Protein AF-A0A7V3HYP2-F1 (afdb_monomer_lite)

pLDDT: mean 86.02, std 17.4, range [39.34, 98.12]

Radius of gyration: 25.28 Å; chains: 1; bounding box: 27×48×78 Å

Secondary structure (DSSP, 8-state):
-----------------PPPPPP--TTTSPPEE-SSS-EEEEEEEEGGGTEEEEEEEPPTT--PPP----

Sequence (70 aa):
MVSLDRSGKGISMTMADVPTAVHIGADELPFVDLGDGSKLKVIQVKEAEGLWIVENVFRAGYEVQRHKHT

Structure (mmCIF, N/CA/C/O backbone):
data_AF-A0A7V3HYP2-F1
#
_entry.id   AF-A0A7V3HYP2-F1
#
loop_
_atom_site.group_PDB
_atom_site.id
_atom_site.type_symbol
_atom_site.label_atom_id
_atom_site.label_alt_id
_atom_site.label_comp_id
_atom_site.label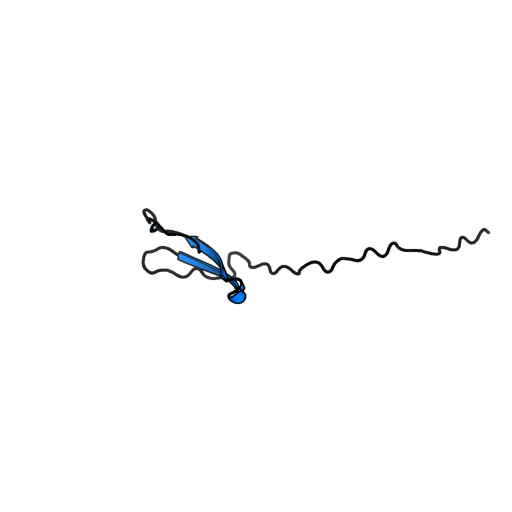_asym_id
_atom_site.label_entity_id
_atom_site.label_seq_id
_atom_site.pdbx_PDB_ins_code
_atom_site.Cartn_x
_atom_site.Cartn_y
_atom_site.Cartn_z
_atom_site.occupancy
_atom_site.B_iso_or_equiv
_atom_site.auth_seq_id
_atom_site.auth_comp_id
_atom_site.auth_asym_id
_atom_site.auth_atom_id
_atom_site.pdbx_PDB_model_num
ATOM 1 N N . MET A 1 1 ? 1.822 -32.335 -62.643 1.00 41.94 1 MET A N 1
ATOM 2 C CA . MET A 1 1 ? 2.604 -32.282 -61.392 1.00 41.94 1 MET A CA 1
ATOM 3 C C . MET A 1 1 ? 3.210 -30.891 -61.314 1.00 41.94 1 MET A C 1
ATOM 5 O O . MET A 1 1 ? 4.215 -30.638 -61.957 1.00 41.94 1 MET A O 1
ATOM 9 N N . VAL A 1 2 ? 2.504 -29.951 -60.686 1.00 39.34 2 VAL A N 1
ATOM 10 C CA . VAL A 1 2 ? 2.958 -28.559 -60.551 1.00 39.34 2 VAL A CA 1
ATOM 11 C C . VAL A 1 2 ? 3.601 -28.455 -59.175 1.00 39.34 2 VAL A C 1
ATOM 13 O O . VAL A 1 2 ? 2.902 -28.535 -58.168 1.00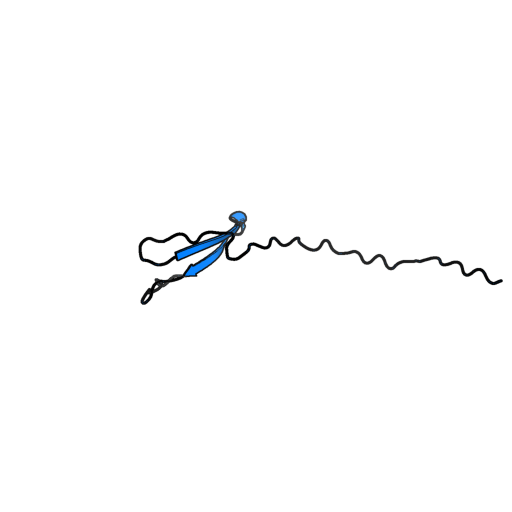 39.34 2 VAL A O 1
ATOM 16 N N . SER A 1 3 ? 4.928 -28.364 -59.131 1.00 44.47 3 SER A N 1
ATOM 17 C CA . SER A 1 3 ? 5.647 -28.041 -57.900 1.00 44.47 3 SER A CA 1
ATOM 18 C C . SER A 1 3 ? 5.427 -26.564 -57.599 1.00 44.47 3 SER A C 1
ATOM 20 O O . SER A 1 3 ? 5.925 -25.709 -58.324 1.00 44.47 3 SER A O 1
ATOM 22 N N . LEU A 1 4 ? 4.651 -26.279 -56.555 1.00 48.12 4 LEU A N 1
ATOM 23 C CA . LEU A 1 4 ? 4.591 -24.957 -55.939 1.00 48.12 4 LEU A CA 1
ATOM 24 C C . LEU A 1 4 ? 5.832 -24.810 -55.052 1.00 48.12 4 LEU A C 1
ATOM 26 O O . LEU A 1 4 ? 5.984 -25.544 -54.071 1.00 48.12 4 LEU A O 1
ATOM 30 N N . ASP A 1 5 ? 6.711 -23.874 -55.378 1.00 51.78 5 ASP A N 1
ATOM 31 C CA . ASP A 1 5 ? 7.759 -23.425 -54.477 1.00 51.78 5 ASP A CA 1
ATOM 32 C C . ASP A 1 5 ? 7.111 -22.624 -53.339 1.00 51.78 5 ASP A C 1
ATOM 34 O O . ASP A 1 5 ? 6.740 -21.459 -53.457 1.00 51.78 5 ASP A O 1
ATOM 38 N N . ARG A 1 6 ? 6.940 -23.257 -52.176 1.00 58.22 6 ARG A N 1
ATOM 39 C CA . ARG A 1 6 ? 6.597 -22.526 -50.951 1.00 58.22 6 ARG A CA 1
ATOM 40 C C . ARG A 1 6 ? 7.832 -21.770 -50.466 1.00 58.22 6 ARG A C 1
ATOM 42 O O . ARG A 1 6 ? 8.464 -22.164 -49.489 1.00 58.22 6 ARG A O 1
ATOM 49 N N . SER A 1 7 ? 8.160 -20.666 -51.131 1.00 53.34 7 SER A N 1
ATOM 50 C CA . SER A 1 7 ? 8.989 -19.615 -50.546 1.00 53.34 7 SER A CA 1
ATOM 51 C C . SER A 1 7 ? 8.165 -18.933 -49.454 1.00 53.34 7 SER A C 1
ATOM 53 O O . SER A 1 7 ? 7.440 -17.963 -49.674 1.00 53.34 7 SER A O 1
ATOM 55 N N . GLY A 1 8 ? 8.192 -19.536 -48.265 1.00 57.16 8 GLY A N 1
ATOM 56 C CA . GLY A 1 8 ? 7.586 -19.000 -47.060 1.00 57.16 8 GLY A CA 1
ATOM 57 C C . GLY A 1 8 ? 8.326 -17.743 -46.635 1.00 57.16 8 GLY A C 1
ATOM 58 O O . GLY A 1 8 ? 9.222 -17.800 -45.798 1.00 57.16 8 GLY A O 1
ATOM 59 N N . LYS A 1 9 ? 7.931 -16.588 -47.173 1.00 58.00 9 LYS A N 1
ATOM 60 C CA . LYS A 1 9 ? 8.270 -15.304 -46.564 1.00 58.00 9 LYS A CA 1
ATOM 61 C C . LYS A 1 9 ? 7.359 -15.126 -45.353 1.00 58.00 9 LYS A C 1
ATOM 63 O O . LYS A 1 9 ? 6.349 -14.431 -45.410 1.00 58.00 9 LYS A O 1
ATOM 68 N N . GLY A 1 10 ? 7.682 -15.853 -44.282 1.00 52.22 10 GLY A N 1
ATOM 69 C CA . GLY A 1 10 ? 7.078 -15.648 -42.976 1.00 52.22 10 GLY A CA 1
ATOM 70 C C . GLY A 1 10 ? 7.237 -14.178 -42.624 1.00 52.22 10 GLY A C 1
ATOM 71 O O . GLY A 1 10 ? 8.346 -13.644 -42.662 1.00 52.22 10 GLY A O 1
ATOM 72 N N . ILE A 1 11 ? 6.120 -13.507 -42.359 1.00 61.91 11 ILE A N 1
ATOM 73 C CA . ILE A 1 11 ? 6.132 -12.189 -41.741 1.00 61.91 11 ILE A CA 1
ATOM 74 C C . ILE A 1 11 ? 6.899 -12.386 -40.435 1.00 61.91 11 ILE A C 1
ATOM 76 O O . ILE A 1 11 ? 6.405 -13.047 -39.523 1.00 61.91 11 ILE A O 1
ATOM 80 N N . SER A 1 12 ? 8.142 -11.900 -40.383 1.00 59.38 12 SER A N 1
ATOM 81 C CA . SER A 1 12 ? 8.895 -11.805 -39.139 1.00 59.38 12 SER A CA 1
ATOM 82 C C . SER A 1 12 ? 8.158 -10.782 -38.296 1.00 59.38 12 SER A C 1
ATOM 84 O O . SER A 1 12 ? 8.419 -9.585 -38.381 1.00 59.38 12 SER A O 1
ATOM 86 N N . MET A 1 13 ? 7.173 -11.260 -37.541 1.00 61.75 13 MET A N 1
ATOM 87 C CA . MET A 1 13 ? 6.612 -10.533 -36.425 1.00 61.75 13 MET A CA 1
ATOM 88 C C . MET A 1 13 ? 7.792 -10.359 -35.474 1.00 61.75 13 MET A C 1
ATOM 90 O O . MET A 1 13 ? 8.188 -11.303 -34.791 1.00 61.75 13 MET A O 1
ATOM 94 N N . THR A 1 14 ? 8.440 -9.198 -35.510 1.00 66.19 14 THR A N 1
ATOM 95 C CA . THR A 1 14 ? 9.341 -8.785 -34.443 1.00 66.19 14 THR A CA 1
ATOM 96 C C . THR A 1 14 ? 8.468 -8.787 -33.199 1.00 66.19 14 THR A C 1
ATOM 98 O O . THR A 1 14 ? 7.673 -7.872 -32.991 1.00 66.19 14 THR A O 1
ATOM 101 N N . MET A 1 15 ? 8.528 -9.872 -32.427 1.00 66.81 15 MET A N 1
ATOM 102 C CA . MET A 1 15 ? 8.073 -9.867 -31.049 1.00 66.81 15 MET A CA 1
ATOM 103 C C . MET A 1 15 ? 8.916 -8.772 -30.409 1.00 66.81 15 MET A C 1
ATOM 105 O O . MET A 1 15 ? 10.110 -8.964 -30.188 1.00 66.81 15 MET A O 1
ATOM 109 N N . ALA A 1 16 ? 8.346 -7.577 -30.256 1.00 72.19 16 ALA A N 1
ATOM 110 C CA . ALA A 1 16 ? 8.950 -6.578 -29.396 1.00 72.19 16 ALA A CA 1
ATOM 111 C C . ALA A 1 16 ? 9.202 -7.276 -28.060 1.00 72.19 16 ALA A C 1
ATOM 113 O O . ALA A 1 16 ? 8.337 -8.029 -27.610 1.00 72.19 16 ALA A O 1
ATOM 114 N N . ASP A 1 17 ? 10.391 -7.094 -27.494 1.00 78.81 17 ASP A N 1
ATOM 115 C CA . ASP A 1 17 ? 10.767 -7.742 -26.244 1.00 78.81 17 ASP A CA 1
ATOM 116 C C . ASP A 1 17 ? 9.747 -7.318 -25.177 1.00 78.81 17 ASP A C 1
ATOM 118 O O . ASP A 1 17 ? 9.692 -6.153 -24.773 1.00 78.81 17 ASP A O 1
ATOM 122 N N . VAL A 1 18 ? 8.817 -8.218 -24.845 1.00 79.44 18 VAL A N 1
ATOM 123 C CA . VAL A 1 18 ? 7.707 -7.900 -23.946 1.00 79.44 18 VAL A CA 1
ATOM 124 C C . VAL A 1 18 ? 8.291 -7.860 -22.540 1.00 79.44 18 VAL A C 1
ATOM 126 O O . VAL A 1 18 ? 8.935 -8.834 -22.142 1.00 79.44 18 VAL A O 1
ATOM 129 N N . PRO A 1 19 ? 8.070 -6.785 -21.762 1.00 82.50 19 PRO A N 1
ATOM 130 C CA . PRO A 1 19 ? 8.581 -6.720 -20.404 1.00 82.50 19 PRO A CA 1
ATOM 131 C C . PRO A 1 19 ? 8.115 -7.929 -19.593 1.00 82.50 19 PRO A C 1
ATOM 133 O O . PRO A 1 19 ? 6.920 -8.226 -19.521 1.00 82.50 19 PRO A O 1
ATOM 136 N N . THR A 1 20 ? 9.058 -8.626 -18.968 1.00 87.75 20 THR A N 1
ATOM 137 C CA . THR A 1 20 ? 8.742 -9.725 -18.058 1.00 87.75 20 THR A CA 1
ATOM 138 C C . THR A 1 20 ? 8.035 -9.177 -16.822 1.00 87.75 20 THR A C 1
ATOM 140 O O . THR A 1 20 ? 8.529 -8.239 -16.193 1.00 87.75 20 THR A O 1
ATOM 143 N N . ALA A 1 21 ? 6.905 -9.774 -16.449 1.00 89.31 21 ALA A N 1
ATOM 144 C CA . ALA A 1 21 ? 6.202 -9.451 -15.213 1.00 89.31 21 ALA A CA 1
ATOM 145 C C . ALA A 1 21 ? 6.594 -10.429 -14.098 1.00 89.31 21 ALA A C 1
ATOM 147 O O . ALA A 1 21 ? 6.724 -11.629 -14.335 1.00 89.31 21 ALA A O 1
ATOM 148 N N . VAL A 1 22 ? 6.731 -9.916 -12.875 1.00 90.31 22 VAL A N 1
ATOM 149 C CA . VAL A 1 22 ? 6.838 -10.733 -11.660 1.00 90.31 22 VAL A CA 1
ATOM 150 C C . VAL A 1 22 ? 5.473 -10.721 -10.983 1.00 90.31 22 VAL A C 1
ATOM 152 O O . VAL A 1 22 ? 4.947 -9.653 -10.674 1.00 90.31 22 VAL A O 1
ATOM 155 N N . HIS A 1 23 ? 4.886 -11.899 -10.785 1.00 92.94 23 HIS A N 1
ATOM 156 C CA . HIS A 1 23 ? 3.662 -12.060 -10.008 1.00 92.94 23 HIS A CA 1
ATOM 157 C C . HIS A 1 23 ? 4.033 -12.428 -8.574 1.00 92.94 23 HIS A C 1
ATOM 159 O O . HIS A 1 23 ? 4.823 -13.347 -8.378 1.00 92.94 23 HIS A O 1
ATOM 165 N N . ILE A 1 24 ? 3.459 -11.717 -7.605 1.00 93.94 24 ILE A N 1
ATOM 166 C CA . ILE A 1 24 ? 3.593 -12.021 -6.180 1.00 93.94 24 ILE A CA 1
ATOM 167 C C . ILE A 1 24 ? 2.197 -12.352 -5.661 1.00 93.94 24 ILE A C 1
ATOM 169 O O . ILE A 1 24 ? 1.287 -11.522 -5.744 1.00 93.94 24 ILE A O 1
ATOM 173 N N . GLY A 1 25 ? 2.025 -13.573 -5.164 1.00 93.19 25 GLY A N 1
ATOM 174 C CA . GLY A 1 25 ? 0.768 -14.051 -4.605 1.00 93.19 25 GLY A CA 1
ATOM 175 C C . GLY A 1 25 ? 0.415 -13.345 -3.293 1.00 93.19 25 GLY A C 1
ATOM 176 O O . GLY A 1 25 ? 1.287 -12.905 -2.545 1.00 93.19 25 GLY A O 1
ATOM 177 N N . ALA A 1 26 ? -0.881 -13.262 -2.980 1.00 90.44 26 ALA A N 1
ATOM 178 C CA . ALA A 1 26 ? -1.366 -12.551 -1.791 1.00 90.44 26 ALA A CA 1
ATOM 179 C C . ALA A 1 26 ? -0.774 -13.083 -0.470 1.00 90.44 26 ALA A C 1
ATOM 181 O O . ALA A 1 26 ? -0.543 -12.294 0.451 1.00 90.44 26 ALA A O 1
ATOM 182 N N . ASP A 1 27 ? -0.506 -14.391 -0.418 1.00 94.69 27 ASP A N 1
ATOM 183 C CA . ASP A 1 27 ? -0.012 -15.115 0.758 1.00 94.69 27 ASP A CA 1
ATOM 184 C C . ASP A 1 27 ? 1.518 -15.293 0.768 1.00 94.69 27 ASP A C 1
ATOM 186 O O . ASP A 1 27 ? 2.070 -15.856 1.712 1.00 94.69 27 ASP A O 1
ATOM 190 N N . GLU A 1 28 ? 2.224 -14.823 -0.267 1.00 96.62 28 GLU A N 1
ATOM 191 C CA . GLU A 1 28 ? 3.683 -14.980 -0.383 1.00 96.62 28 GLU A CA 1
ATOM 192 C C . GLU A 1 28 ? 4.461 -13.955 0.446 1.00 96.62 28 GLU A C 1
ATOM 194 O O . GLU A 1 28 ? 5.623 -14.180 0.784 1.00 96.62 28 GLU A O 1
ATOM 199 N N . LEU A 1 29 ? 3.823 -12.833 0.793 1.00 97.06 29 LEU A N 1
ATOM 200 C CA . LEU A 1 29 ? 4.426 -11.776 1.596 1.00 97.06 29 LEU A CA 1
ATOM 201 C C . LEU A 1 29 ? 3.634 -11.541 2.885 1.00 97.06 29 LEU A C 1
ATOM 203 O O . LEU A 1 29 ? 2.404 -11.427 2.850 1.00 97.06 29 LEU A O 1
ATOM 207 N N . PRO A 1 30 ? 4.322 -11.422 4.033 1.00 97.50 30 PRO A N 1
ATOM 208 C CA . PRO A 1 30 ? 3.658 -11.235 5.307 1.00 97.50 30 PRO A CA 1
ATOM 209 C C . PRO A 1 30 ? 3.138 -9.806 5.461 1.00 97.50 30 PRO A C 1
ATOM 211 O O . PRO A 1 30 ? 3.752 -8.834 5.019 1.00 97.50 30 PRO A O 1
ATOM 214 N N . PHE A 1 31 ? 2.034 -9.675 6.189 1.00 98.00 31 PHE A N 1
ATOM 215 C CA . PHE A 1 31 ? 1.704 -8.415 6.839 1.00 98.00 31 PHE A CA 1
ATOM 216 C C . PHE A 1 31 ? 2.563 -8.229 8.088 1.00 98.00 31 PHE A C 1
ATOM 218 O O . PHE A 1 31 ? 2.694 -9.144 8.902 1.00 98.00 31 PHE A O 1
ATOM 225 N N . VAL A 1 32 ? 3.077 -7.020 8.267 1.00 97.56 32 VAL A N 1
ATOM 226 C CA . VAL A 1 32 ? 3.720 -6.561 9.496 1.00 97.56 32 VAL A CA 1
ATOM 227 C C . VAL A 1 32 ? 2.702 -5.764 10.309 1.00 97.56 32 VAL A C 1
ATOM 229 O O . VAL A 1 32 ? 1.955 -4.958 9.752 1.00 97.56 32 VAL A O 1
ATOM 232 N N . ASP A 1 33 ? 2.6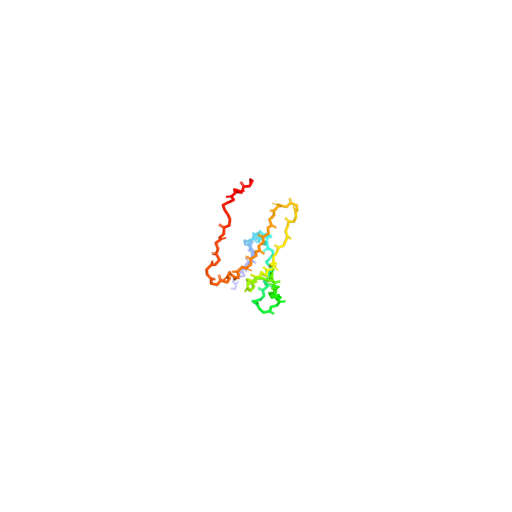58 -6.007 11.617 1.00 96.88 33 ASP A N 1
ATOM 233 C CA . ASP A 1 33 ? 1.869 -5.210 12.561 1.00 96.88 33 ASP A CA 1
ATOM 234 C C . ASP A 1 33 ? 2.595 -3.890 12.858 1.00 96.88 33 ASP A C 1
ATOM 236 O O . ASP A 1 33 ? 3.787 -3.890 13.171 1.00 96.88 33 ASP A O 1
ATOM 240 N N . LEU A 1 34 ? 1.884 -2.767 12.745 1.00 95.31 34 LEU A N 1
ATOM 241 C CA . LEU A 1 34 ? 2.432 -1.429 12.988 1.00 95.31 34 LEU A CA 1
ATOM 242 C C . LEU A 1 34 ? 2.384 -1.007 14.469 1.00 95.31 34 LEU A C 1
ATOM 244 O O . LEU A 1 34 ? 2.829 0.087 14.811 1.00 95.31 34 LEU A O 1
ATOM 248 N N . GLY A 1 35 ? 1.860 -1.857 15.354 1.00 96.00 35 GLY A N 1
ATOM 249 C CA . GLY A 1 35 ? 1.806 -1.647 16.801 1.00 96.00 35 GLY A CA 1
ATOM 250 C C . GLY A 1 35 ? 0.535 -0.958 17.300 1.00 96.00 35 GLY A C 1
ATOM 251 O O . GLY A 1 35 ? 0.316 -0.900 18.508 1.00 96.00 35 GLY A O 1
ATOM 252 N N . ASP A 1 36 ? -0.326 -0.470 16.403 1.00 94.81 36 ASP A N 1
ATOM 253 C CA . ASP A 1 36 ? -1.641 0.088 16.745 1.00 94.81 36 ASP A CA 1
ATOM 254 C C . ASP A 1 36 ? -2.810 -0.827 16.332 1.00 94.81 36 ASP A C 1
ATOM 256 O O . ASP A 1 36 ? -3.969 -0.492 16.568 1.00 94.81 36 ASP A O 1
ATOM 260 N N . GLY A 1 37 ? -2.515 -1.992 15.745 1.00 96.12 37 GLY A N 1
ATOM 261 C CA . GLY A 1 37 ? -3.490 -2.915 15.161 1.00 96.12 37 GLY A CA 1
ATOM 262 C C . GLY A 1 37 ? -3.718 -2.714 13.659 1.00 96.12 37 GLY A C 1
ATOM 263 O O . GLY A 1 37 ? -4.416 -3.519 13.038 1.00 96.12 37 GLY A O 1
ATOM 264 N N . SER A 1 38 ? -3.132 -1.675 13.057 1.00 97.69 38 SER A N 1
ATOM 265 C CA . SER A 1 38 ? -3.012 -1.554 11.604 1.00 97.69 38 SER A CA 1
ATOM 266 C C . SER A 1 38 ? -1.888 -2.451 11.084 1.00 97.69 38 SER A C 1
ATOM 268 O O . SER A 1 38 ? -0.938 -2.778 11.798 1.00 97.69 38 SER A O 1
ATOM 270 N N . LYS A 1 39 ? -1.984 -2.845 9.815 1.00 98.12 39 LYS A N 1
ATOM 271 C CA . LYS A 1 39 ? -1.027 -3.734 9.160 1.00 98.12 39 LYS A CA 1
ATOM 272 C C . LYS A 1 39 ? -0.529 -3.143 7.855 1.00 98.12 39 LYS A C 1
ATOM 274 O O . LYS A 1 39 ? -1.285 -2.477 7.148 1.00 98.12 39 LYS A O 1
ATOM 279 N N . LEU A 1 40 ? 0.710 -3.465 7.512 1.00 97.62 40 LEU A N 1
ATOM 280 C CA . LEU A 1 40 ? 1.331 -3.085 6.250 1.00 97.62 40 LEU A CA 1
ATOM 281 C C . LEU A 1 40 ? 2.021 -4.292 5.623 1.00 97.62 40 LEU A C 1
ATOM 283 O O . LEU A 1 40 ? 2.717 -5.044 6.302 1.00 97.62 40 LEU A O 1
ATOM 287 N N . LYS A 1 41 ? 1.853 -4.459 4.316 1.00 97.88 41 LYS A N 1
ATOM 288 C CA . LYS A 1 41 ? 2.604 -5.410 3.496 1.00 97.88 41 LYS A CA 1
ATOM 289 C C . LYS A 1 41 ? 3.343 -4.635 2.411 1.00 97.88 41 LYS A C 1
ATOM 291 O O . LYS A 1 41 ? 2.726 -3.891 1.649 1.00 97.88 41 LYS A O 1
ATOM 296 N N . VAL A 1 42 ? 4.662 -4.802 2.349 1.00 96.94 42 VAL A N 1
ATOM 297 C CA . VAL A 1 42 ? 5.500 -4.234 1.284 1.00 96.94 42 VAL A CA 1
ATOM 298 C C . VAL A 1 42 ? 5.516 -5.219 0.128 1.00 96.94 42 VAL A C 1
ATOM 300 O O . VAL A 1 42 ? 6.016 -6.320 0.306 1.00 96.94 42 VAL A O 1
ATOM 303 N N . ILE A 1 43 ? 4.980 -4.835 -1.030 1.00 96.94 43 ILE A N 1
ATOM 304 C CA . ILE A 1 43 ? 4.908 -5.701 -2.217 1.00 96.94 43 ILE A CA 1
ATOM 305 C C . ILE A 1 43 ? 6.107 -5.453 -3.131 1.00 96.94 43 ILE A C 1
ATOM 307 O O . ILE A 1 43 ? 6.730 -6.392 -3.618 1.00 96.94 43 ILE A O 1
ATOM 311 N N . GLN A 1 44 ? 6.450 -4.185 -3.357 1.00 95.81 44 GLN A N 1
ATOM 312 C CA . GLN A 1 44 ? 7.573 -3.818 -4.210 1.00 95.81 44 GLN A CA 1
ATOM 313 C C . GLN A 1 44 ? 8.221 -2.524 -3.734 1.00 95.81 44 GLN A C 1
ATOM 315 O O . GLN A 1 44 ? 7.532 -1.558 -3.406 1.00 95.81 44 GLN A O 1
ATOM 320 N N . VAL A 1 45 ? 9.552 -2.499 -3.775 1.00 96.62 45 VAL A N 1
ATOM 321 C CA . VAL A 1 45 ? 10.364 -1.302 -3.561 1.00 96.62 45 VAL A CA 1
ATOM 322 C C . VAL A 1 45 ? 11.214 -1.068 -4.801 1.00 96.62 45 VAL A C 1
ATOM 324 O O . VAL A 1 45 ? 11.930 -1.961 -5.254 1.00 96.62 45 VAL A O 1
ATOM 327 N N . LYS A 1 46 ? 11.137 0.142 -5.352 1.00 95.50 46 LYS A N 1
ATOM 328 C CA . LYS A 1 46 ? 12.004 0.621 -6.424 1.00 95.50 46 LYS A CA 1
ATOM 329 C C . LYS A 1 46 ? 12.623 1.952 -6.019 1.00 95.50 46 LYS A C 1
ATOM 331 O O . LYS A 1 46 ? 12.131 3.023 -6.369 1.00 95.50 46 LYS A O 1
ATOM 336 N N . GLU A 1 47 ? 13.712 1.877 -5.265 1.00 96.88 47 GLU A N 1
ATOM 337 C CA . GLU A 1 47 ? 14.343 3.045 -4.633 1.00 96.88 47 GLU A CA 1
ATOM 338 C C . GLU A 1 47 ? 14.770 4.110 -5.648 1.00 96.88 47 GLU A C 1
ATOM 340 O O . GLU A 1 47 ? 14.494 5.290 -5.451 1.00 96.88 47 GLU A O 1
ATOM 345 N N . ALA A 1 48 ? 15.360 3.691 -6.772 1.00 97.25 48 ALA A N 1
ATOM 346 C CA . ALA A 1 48 ? 15.797 4.595 -7.838 1.00 97.25 48 ALA A CA 1
ATOM 347 C C . ALA A 1 48 ? 14.640 5.352 -8.520 1.00 97.25 48 ALA A C 1
ATOM 349 O O . ALA A 1 48 ? 14.859 6.413 -9.097 1.00 97.25 48 ALA A O 1
ATOM 350 N N . GLU A 1 49 ? 13.418 4.815 -8.452 1.00 96.62 49 GLU A N 1
ATOM 351 C CA . GLU A 1 49 ? 12.199 5.441 -8.982 1.00 96.62 49 GLU A CA 1
ATOM 352 C C . GLU A 1 49 ? 11.421 6.197 -7.886 1.00 96.62 49 GLU A C 1
ATOM 354 O O . GLU A 1 49 ? 10.393 6.802 -8.176 1.00 96.62 49 GLU A O 1
ATOM 359 N N . GLY A 1 50 ? 11.866 6.141 -6.623 1.00 96.38 50 GLY A N 1
ATOM 360 C CA . GLY A 1 50 ? 11.110 6.663 -5.482 1.00 96.38 50 GLY A CA 1
ATOM 361 C C . GLY A 1 50 ? 9.746 5.983 -5.290 1.00 96.38 50 GLY A C 1
ATOM 362 O O . GLY A 1 50 ? 8.841 6.586 -4.719 1.00 96.38 50 GLY A O 1
ATOM 363 N N . LEU A 1 51 ? 9.574 4.748 -5.780 1.00 96.19 51 LEU A N 1
ATOM 364 C CA . LEU A 1 51 ? 8.283 4.059 -5.844 1.00 96.19 51 LEU A CA 1
ATOM 365 C C . LEU A 1 51 ? 8.210 2.898 -4.854 1.00 96.19 51 LEU A C 1
ATOM 367 O O . LEU A 1 51 ? 9.088 2.035 -4.806 1.00 96.19 51 LEU A O 1
ATOM 371 N N . TRP A 1 52 ? 7.112 2.859 -4.104 1.00 97.56 52 TRP A N 1
ATOM 372 C CA . TRP A 1 52 ? 6.757 1.766 -3.208 1.00 97.56 52 TRP A CA 1
ATOM 373 C C . TRP A 1 52 ? 5.328 1.321 -3.504 1.00 97.56 52 TRP A C 1
ATOM 375 O O . TRP A 1 52 ? 4.418 2.146 -3.576 1.00 97.56 52 TRP A O 1
ATOM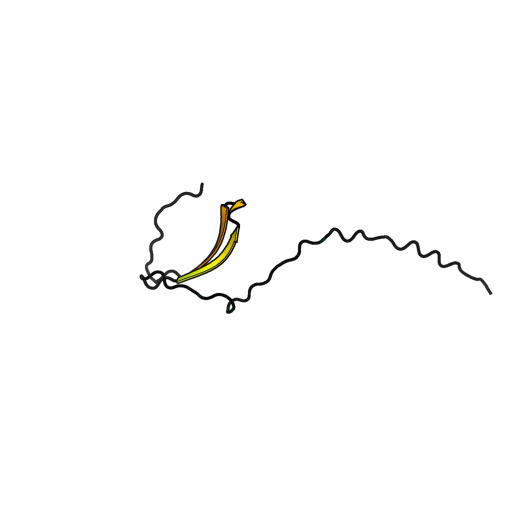 385 N N . ILE A 1 53 ? 5.128 0.014 -3.653 1.00 96.56 53 ILE A N 1
ATOM 386 C CA . ILE A 1 53 ? 3.803 -0.601 -3.742 1.00 96.56 53 ILE A CA 1
ATOM 387 C C . ILE A 1 53 ? 3.553 -1.313 -2.421 1.00 96.56 53 ILE A C 1
ATOM 389 O O . ILE A 1 53 ? 4.303 -2.214 -2.036 1.00 96.56 53 ILE A O 1
ATOM 393 N N . VAL A 1 54 ? 2.503 -0.889 -1.723 1.00 97.00 54 VAL A N 1
ATOM 394 C CA . VAL A 1 54 ? 2.142 -1.396 -0.399 1.00 97.00 54 VAL A CA 1
ATOM 395 C C . VAL A 1 54 ? 0.655 -1.718 -0.331 1.00 97.00 54 VAL A C 1
ATOM 397 O O . VAL A 1 54 ? -0.167 -1.063 -0.971 1.00 97.00 54 VAL A O 1
ATOM 400 N N . GLU A 1 55 ? 0.313 -2.703 0.490 1.00 97.50 55 GLU A N 1
ATOM 401 C CA . GLU A 1 55 ? -1.055 -3.001 0.905 1.00 97.50 55 GLU A CA 1
ATOM 402 C C . GLU A 1 55 ? -1.196 -2.632 2.387 1.00 97.50 55 GLU A C 1
ATOM 404 O O . GLU A 1 55 ? -0.432 -3.108 3.230 1.00 97.50 55 GLU A O 1
ATOM 409 N N . ASN A 1 56 ? -2.157 -1.761 2.704 1.00 96.81 56 ASN A N 1
ATOM 410 C CA . ASN A 1 56 ? -2.408 -1.288 4.064 1.00 96.81 56 ASN A CA 1
ATOM 411 C C . ASN A 1 56 ? -3.773 -1.767 4.552 1.00 96.81 56 ASN A C 1
ATOM 413 O O . ASN A 1 56 ? -4.777 -1.611 3.859 1.00 96.81 56 ASN A O 1
ATOM 417 N N . VAL A 1 57 ? -3.815 -2.267 5.784 1.00 96.94 57 VAL A N 1
ATOM 418 C CA . VAL A 1 57 ? -5.052 -2.526 6.522 1.00 96.94 57 VAL A CA 1
ATOM 419 C C . VAL A 1 57 ? -5.063 -1.594 7.720 1.00 96.94 57 VAL A C 1
ATOM 421 O O . VAL A 1 57 ? -4.344 -1.817 8.691 1.00 96.94 57 VAL A O 1
ATOM 424 N N . PHE A 1 58 ? -5.866 -0.538 7.661 1.00 97.62 58 PHE A N 1
ATOM 425 C CA . PHE A 1 58 ? -6.013 0.375 8.788 1.00 97.62 58 PHE A CA 1
ATOM 426 C C . PHE A 1 58 ? -6.999 -0.188 9.806 1.00 97.62 58 PHE A C 1
ATOM 428 O O . PHE A 1 58 ? -8.065 -0.694 9.445 1.00 97.62 58 PHE A O 1
ATOM 435 N N . ARG A 1 59 ? -6.660 -0.076 11.092 1.00 97.81 59 ARG A N 1
ATOM 436 C CA . ARG A 1 59 ? -7.603 -0.396 12.168 1.00 97.81 59 ARG A CA 1
ATOM 437 C C . ARG A 1 59 ? -8.859 0.478 12.080 1.00 97.81 59 ARG A C 1
ATOM 439 O O . ARG A 1 59 ? -8.832 1.597 11.564 1.00 97.81 59 ARG A O 1
ATOM 446 N N . ALA A 1 60 ? -9.957 0.000 12.661 1.00 97.50 60 ALA A N 1
ATOM 447 C CA . ALA A 1 60 ? -11.183 0.787 12.755 1.00 97.50 60 ALA A CA 1
ATOM 448 C C . ALA A 1 60 ? -10.938 2.124 13.485 1.00 97.50 60 ALA A C 1
ATOM 450 O O . ALA A 1 60 ? -10.258 2.169 14.515 1.00 97.50 60 ALA A O 1
ATOM 451 N N . GLY A 1 61 ? -11.494 3.209 12.938 1.00 96.81 61 GLY A N 1
ATOM 452 C CA . GLY A 1 61 ? -11.338 4.563 13.480 1.00 96.81 61 GLY A CA 1
ATOM 453 C C . GLY A 1 61 ? -9.952 5.184 13.276 1.00 96.81 61 GLY A C 1
ATOM 454 O O . GLY A 1 61 ? -9.650 6.187 13.913 1.00 96.81 61 GLY A O 1
ATOM 455 N N . TYR A 1 62 ? -9.091 4.597 12.437 1.00 96.75 62 TYR A N 1
ATOM 456 C CA . TYR A 1 62 ? -7.825 5.225 12.069 1.00 96.75 62 TYR A CA 1
ATOM 457 C C . TYR A 1 62 ? -8.064 6.495 11.244 1.00 96.75 62 TYR A C 1
ATOM 459 O O . TYR A 1 62 ? -8.781 6.469 10.243 1.00 96.75 62 TYR A O 1
ATOM 467 N N . GLU A 1 63 ? -7.415 7.589 11.635 1.00 95.94 63 GLU A N 1
ATOM 468 C CA . GLU A 1 63 ? -7.420 8.848 10.893 1.00 95.94 63 GLU A CA 1
ATOM 469 C C . GLU A 1 63 ? -6.052 9.069 10.250 1.00 95.94 63 GLU A C 1
ATOM 471 O O . GLU A 1 63 ? -5.040 9.266 10.928 1.00 95.94 63 GLU A O 1
ATOM 476 N N . VAL A 1 64 ? -6.020 9.045 8.918 1.00 93.69 64 VAL A N 1
ATOM 477 C CA . VAL A 1 64 ? -4.793 9.304 8.164 1.00 93.69 64 VAL A CA 1
ATOM 478 C C . VAL A 1 64 ? -4.412 10.776 8.324 1.00 93.69 64 VAL A C 1
ATOM 480 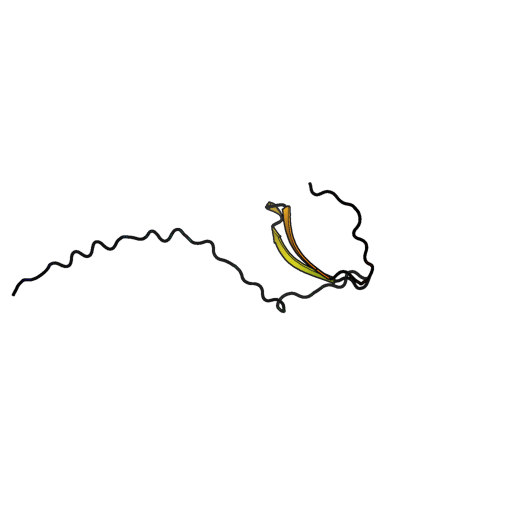O O . VAL A 1 64 ? -5.193 11.671 7.998 1.00 93.69 64 VAL A O 1
ATOM 483 N N . GLN A 1 65 ? -3.190 11.036 8.795 1.00 95.88 65 GLN A N 1
ATOM 484 C CA . GLN A 1 65 ? -2.664 12.397 8.914 1.00 95.88 65 GLN A CA 1
ATOM 485 C C . GLN A 1 65 ? -2.649 13.093 7.550 1.00 95.88 65 GLN A C 1
ATOM 487 O O . GLN A 1 65 ? -2.261 12.499 6.540 1.00 95.88 65 GLN A O 1
ATOM 492 N N . ARG A 1 66 ? -3.037 14.373 7.510 1.00 97.88 66 ARG A N 1
ATOM 493 C CA . ARG A 1 66 ? -2.985 15.172 6.279 1.00 97.88 66 ARG A CA 1
ATOM 494 C C . ARG A 1 66 ? -1.541 15.260 5.782 1.00 97.88 66 ARG A C 1
ATOM 496 O O . ARG A 1 66 ? -0.682 15.790 6.480 1.00 97.88 66 ARG A O 1
ATOM 503 N N . HIS A 1 67 ? -1.303 14.798 4.559 1.00 97.19 67 HIS A N 1
ATOM 504 C CA . HIS A 1 67 ? 0.014 14.789 3.926 1.00 97.1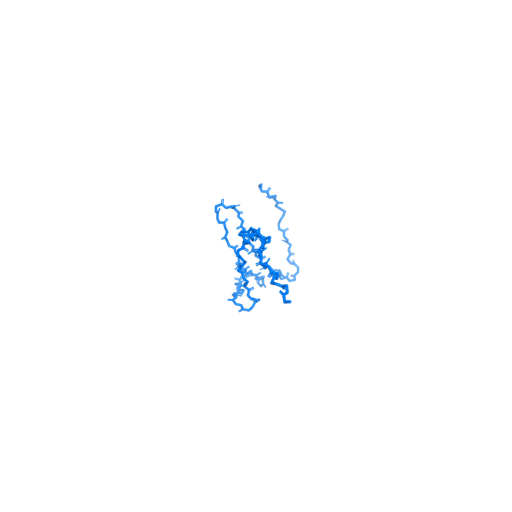9 67 HIS A CA 1
ATOM 505 C C . HIS A 1 67 ? -0.065 15.243 2.464 1.00 97.19 67 HIS A C 1
ATOM 507 O O . HIS A 1 67 ? -1.146 15.343 1.879 1.00 97.19 67 HIS A O 1
ATOM 513 N N . LYS A 1 68 ? 1.099 15.551 1.886 1.00 97.00 68 LYS A N 1
ATOM 514 C CA . LYS A 1 68 ? 1.272 15.934 0.483 1.00 97.00 68 LYS A CA 1
ATOM 515 C C . LYS A 1 68 ? 2.341 15.031 -0.132 1.00 97.00 68 LYS A C 1
ATOM 517 O O . LYS A 1 68 ? 3.392 14.837 0.470 1.00 97.00 68 LYS A O 1
ATOM 522 N N . HIS A 1 69 ? 2.073 14.535 -1.331 1.00 94.88 69 HIS A N 1
ATOM 523 C CA . HIS A 1 69 ? 3.062 13.836 -2.144 1.00 94.88 69 HIS A CA 1
ATOM 524 C C . HIS A 1 69 ? 4.059 14.841 -2.742 1.00 94.88 69 HIS A C 1
ATOM 526 O O . HIS A 1 69 ? 3.670 15.953 -3.118 1.00 94.88 69 HIS A O 1
ATOM 532 N N . THR A 1 70 ? 5.337 14.470 -2.769 1.00 91.38 70 THR A N 1
ATOM 533 C CA . THR A 1 70 ? 6.400 15.255 -3.414 1.00 91.38 70 THR A CA 1
ATOM 534 C C . THR A 1 70 ? 6.265 15.236 -4.922 1.00 91.38 70 THR A C 1
ATOM 536 O O . THR A 1 70 ? 6.013 14.130 -5.450 1.00 91.38 70 THR A O 1
#

Foldseek 3Di:
DDDDPPPPPDPPPPPPPDDDDDDDDPPNWDWDDPVPRKTKTWDDDDVVVVDTDMDIGDDPPDDDPDDDDD